Protein AF-A0ABD0MR21-F1 (afdb_monomer)

Secondary structure (DSSP, 8-state):
-TTS---HHHHHHHHHHHHHS--S--B---TTS---HHHHHHHHHHHTSTT----B-

Structure (mmCIF, N/CA/C/O backbone):
data_AF-A0ABD0MR21-F1
#
_entry.id   AF-A0ABD0MR21-F1
#
loop_
_atom_site.group_PDB
_atom_site.id
_atom_site.type_symbol
_atom_site.label_atom_id
_atom_site.label_alt_id
_atom_site.label_comp_id
_atom_site.label_asym_id
_atom_site.label_entity_id
_atom_site.label_seq_id
_atom_site.pdbx_PDB_ins_code
_atom_site.Cartn_x
_atom_site.Cartn_y
_atom_site.Cartn_z
_atom_site.occupancy
_atom_site.B_iso_or_equiv
_atom_site.auth_seq_id
_atom_site.auth_comp_id
_atom_site.auth_asym_id
_atom_site.auth_atom_id
_atom_site.pdbx_PDB_model_num
ATOM 1 N N . LEU A 1 1 ? -2.762 -8.477 -6.988 1.00 89.94 1 LEU A N 1
ATOM 2 C CA . LEU A 1 1 ? -3.092 -9.241 -5.760 1.00 89.94 1 LEU A CA 1
ATOM 3 C C . LEU A 1 1 ? -4.605 -9.234 -5.533 1.00 89.94 1 LEU A C 1
ATOM 5 O O . LEU A 1 1 ? -5.071 -9.051 -4.417 1.00 89.94 1 LEU A O 1
ATOM 9 N N . ARG A 1 2 ? -5.382 -9.440 -6.596 1.00 93.44 2 ARG A N 1
ATOM 10 C CA . ARG A 1 2 ? -6.837 -9.351 -6.559 1.00 93.44 2 ARG A CA 1
ATOM 11 C C . ARG A 1 2 ? -7.432 -10.632 -5.971 1.00 93.44 2 ARG A C 1
ATOM 13 O O . ARG A 1 2 ? -6.876 -11.699 -6.218 1.00 93.44 2 ARG A O 1
ATOM 20 N N . ASP A 1 3 ? -8.505 -10.523 -5.191 1.00 93.50 3 ASP A N 1
ATOM 21 C CA . ASP A 1 3 ? -9.246 -11.673 -4.638 1.00 93.50 3 ASP A CA 1
ATOM 22 C C . ASP A 1 3 ? -8.357 -12.667 -3.845 1.00 93.50 3 ASP A C 1
ATOM 24 O O . ASP A 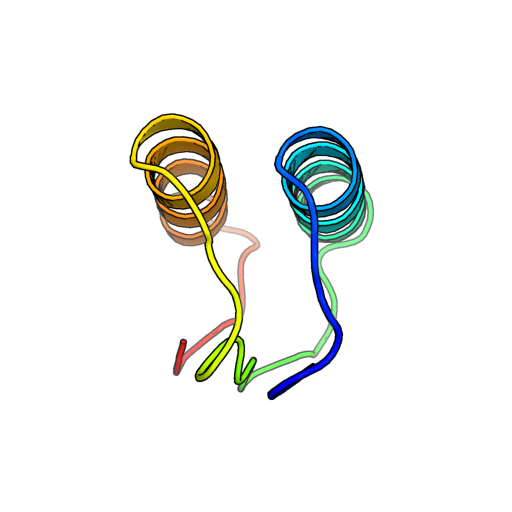1 3 ? -8.603 -13.869 -3.793 1.00 93.50 3 ASP A O 1
ATOM 28 N N . CYS A 1 4 ? -7.291 -12.169 -3.205 1.00 94.69 4 CYS A N 1
ATOM 29 C CA . CYS A 1 4 ? -6.281 -12.983 -2.513 1.00 94.69 4 CYS A CA 1
ATOM 30 C C . CYS A 1 4 ? -6.568 -13.182 -1.015 1.00 94.69 4 CYS A C 1
ATOM 32 O O . CYS A 1 4 ? -5.719 -13.704 -0.293 1.00 94.69 4 CYS A O 1
ATOM 34 N N . SER A 1 5 ? -7.736 -12.752 -0.526 1.00 93.06 5 SER A N 1
ATOM 35 C CA . SER A 1 5 ? -8.086 -12.770 0.903 1.00 93.06 5 SER A CA 1
ATOM 36 C C . SER A 1 5 ? -7.046 -12.067 1.791 1.00 93.06 5 SER A C 1
ATOM 38 O O . SER A 1 5 ? -6.733 -12.530 2.889 1.00 93.06 5 SER A O 1
ATOM 40 N N . ILE A 1 6 ? -6.499 -10.939 1.318 1.00 92.19 6 ILE A N 1
ATOM 41 C CA . ILE A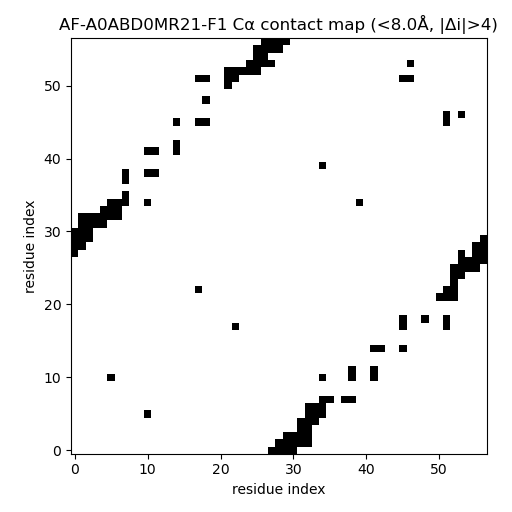 1 6 ? -5.539 -10.136 2.084 1.00 92.19 6 ILE A CA 1
ATOM 42 C C . ILE A 1 6 ? -6.193 -9.641 3.373 1.00 92.19 6 ILE A C 1
ATOM 44 O O . ILE A 1 6 ? -7.175 -8.899 3.365 1.00 92.19 6 ILE A O 1
ATOM 48 N N . THR A 1 7 ? -5.595 -10.039 4.488 1.00 89.50 7 THR A N 1
ATOM 49 C CA . THR A 1 7 ? -5.918 -9.553 5.827 1.00 89.50 7 THR A CA 1
ATOM 50 C C . THR A 1 7 ? -5.232 -8.218 6.106 1.00 89.50 7 THR A C 1
ATOM 52 O O . THR A 1 7 ? -4.247 -7.844 5.471 1.00 89.50 7 THR A O 1
ATOM 55 N N . GLU A 1 8 ? -5.693 -7.517 7.138 1.00 87.62 8 GLU A N 1
ATOM 56 C CA . GLU A 1 8 ? -5.090 -6.263 7.600 1.00 87.62 8 GLU A CA 1
ATOM 57 C C . GLU A 1 8 ? -3.590 -6.400 7.917 1.00 87.62 8 GLU A C 1
ATOM 59 O O . GLU A 1 8 ? -2.781 -5.579 7.487 1.00 87.62 8 GLU A O 1
ATOM 64 N N . LYS A 1 9 ? -3.191 -7.493 8.582 1.00 90.31 9 LYS A N 1
ATOM 65 C CA . LYS A 1 9 ? -1.781 -7.782 8.887 1.00 90.31 9 LYS A CA 1
ATOM 66 C C . LYS A 1 9 ? -0.944 -7.956 7.618 1.00 90.31 9 LYS A C 1
ATOM 68 O O . LYS A 1 9 ? 0.182 -7.472 7.551 1.00 90.31 9 LYS A O 1
ATOM 73 N N . GLN A 1 10 ? -1.485 -8.641 6.611 1.00 91.94 10 GLN A N 1
ATOM 74 C CA . GLN A 1 10 ? -0.808 -8.830 5.326 1.00 91.94 10 GLN A CA 1
ATOM 75 C C . GLN A 1 10 ? -0.728 -7.522 4.533 1.00 91.94 10 GLN A C 1
ATOM 77 O O . GLN A 1 10 ? 0.301 -7.267 3.914 1.00 91.94 10 GLN A O 1
ATOM 82 N N . CYS A 1 11 ? -1.755 -6.668 4.604 1.00 92.88 11 CYS A N 1
ATOM 83 C CA . CYS A 1 11 ? -1.718 -5.327 4.021 1.00 92.88 11 CYS A CA 1
ATOM 84 C C . CYS A 1 11 ? -0.591 -4.487 4.639 1.00 92.88 11 CYS A C 1
ATOM 86 O O . CYS A 1 11 ? 0.162 -3.851 3.910 1.00 92.88 11 CYS A O 1
ATOM 88 N N . LEU A 1 12 ? -0.417 -4.558 5.962 1.00 91.50 12 LEU A N 1
ATOM 89 C CA . LEU A 1 12 ? 0.680 -3.905 6.685 1.00 91.50 12 LEU A CA 1
ATOM 90 C C . LEU A 1 12 ? 2.057 -4.379 6.200 1.00 91.50 12 LEU A C 1
ATOM 92 O O . LEU A 1 12 ? 2.927 -3.561 5.898 1.00 91.50 12 LEU A O 1
ATOM 96 N N . ILE A 1 13 ? 2.241 -5.696 6.070 1.00 93.06 13 ILE A N 1
ATOM 97 C CA . ILE A 1 13 ? 3.480 -6.291 5.544 1.00 93.06 13 ILE A CA 1
ATOM 98 C C . ILE A 1 13 ? 3.738 -5.823 4.107 1.00 93.06 13 ILE A C 1
ATOM 100 O O . ILE A 1 13 ? 4.855 -5.412 3.794 1.00 93.06 13 ILE A O 1
ATOM 104 N N . LEU A 1 14 ? 2.710 -5.835 3.253 1.00 92.00 14 LEU A N 1
ATOM 105 C CA . LEU A 1 14 ? 2.792 -5.364 1.871 1.00 92.00 14 LEU A CA 1
ATOM 106 C C . LEU A 1 14 ? 3.244 -3.899 1.811 1.00 92.00 14 LEU A C 1
ATOM 108 O O . LEU A 1 14 ? 4.194 -3.580 1.100 1.00 92.00 14 LEU A O 1
ATOM 112 N N . THR A 1 15 ? 2.622 -3.015 2.592 1.00 91.62 15 THR A N 1
ATOM 113 C CA . THR A 1 15 ? 3.001 -1.595 2.634 1.00 91.62 15 THR A CA 1
ATOM 114 C C . THR A 1 15 ? 4.418 -1.376 3.156 1.00 91.62 15 THR A C 1
ATOM 116 O O . THR A 1 15 ? 5.143 -0.549 2.609 1.00 91.62 15 THR A O 1
ATOM 119 N N . SER A 1 16 ? 4.861 -2.146 4.154 1.00 91.62 16 SER A N 1
ATOM 120 C CA . SER A 1 16 ? 6.243 -2.085 4.648 1.00 91.62 16 SER A CA 1
ATOM 121 C C . SER A 1 16 ? 7.251 -2.524 3.586 1.00 91.62 16 SER A C 1
ATOM 123 O O . SER A 1 16 ? 8.293 -1.888 3.434 1.00 91.62 16 SER A O 1
ATOM 125 N N . ALA A 1 17 ? 6.932 -3.565 2.811 1.00 91.56 17 ALA A N 1
ATOM 126 C CA . ALA A 1 17 ? 7.773 -4.013 1.705 1.00 91.56 17 ALA A CA 1
ATOM 127 C C . ALA A 1 17 ? 7.882 -2.945 0.604 1.00 91.56 17 ALA A C 1
ATOM 129 O O . ALA A 1 17 ? 8.984 -2.681 0.127 1.00 91.56 17 ALA A O 1
ATOM 130 N N . LEU A 1 18 ? 6.768 -2.286 0.258 1.00 91.00 18 LEU A N 1
ATOM 131 C CA . LEU A 1 18 ? 6.748 -1.198 -0.727 1.00 91.00 18 LEU A CA 1
ATOM 132 C C . LEU A 1 18 ? 7.595 0.010 -0.295 1.00 91.00 18 LEU A C 1
ATOM 134 O O . LEU A 1 18 ? 8.250 0.611 -1.141 1.00 91.00 18 LEU A O 1
ATOM 138 N N . LYS A 1 19 ? 7.614 0.349 1.004 1.00 88.50 19 LYS A N 1
ATOM 139 C CA . LYS A 1 19 ? 8.462 1.432 1.543 1.00 88.50 19 LYS A CA 1
ATOM 140 C C . LYS A 1 19 ? 9.938 1.048 1.602 1.00 88.50 19 LYS A C 1
ATOM 142 O O . LYS A 1 19 ? 10.793 1.829 1.208 1.00 88.50 19 LYS A O 1
ATOM 147 N N . SER A 1 20 ? 10.243 -0.145 2.114 1.00 88.81 20 SER A N 1
ATOM 148 C CA . SER A 1 20 ? 11.629 -0.585 2.324 1.00 88.81 20 SER A CA 1
ATOM 149 C C . SER A 1 20 ? 12.369 -0.865 1.020 1.00 88.81 20 SER A C 1
ATOM 151 O O . SER A 1 20 ? 13.593 -0.768 0.982 1.00 88.81 20 SER A O 1
ATOM 153 N N . ASN A 1 21 ? 11.645 -1.264 -0.021 1.00 84.25 21 ASN A N 1
ATOM 154 C CA . ASN A 1 21 ? 12.195 -1.486 -1.343 1.00 84.25 21 ASN A CA 1
ATOM 155 C C . ASN A 1 21 ? 11.287 -0.771 -2.345 1.00 84.25 21 ASN A C 1
ATOM 157 O O . ASN A 1 21 ? 10.342 -1.400 -2.834 1.00 84.25 21 ASN A O 1
ATOM 161 N N . PRO A 1 22 ? 11.523 0.532 -2.610 1.00 76.94 22 PRO A N 1
ATOM 162 C CA . PRO A 1 22 ? 10.740 1.305 -3.564 1.00 76.94 22 PRO A CA 1
ATOM 163 C C . PRO A 1 22 ? 10.848 0.653 -4.940 1.00 76.94 22 PRO A C 1
ATOM 165 O O . PRO A 1 22 ? 11.792 0.854 -5.709 1.00 76.94 22 PRO A O 1
ATOM 168 N N . SER A 1 23 ? 9.879 -0.217 -5.203 1.00 74.19 23 SER A N 1
ATOM 169 C CA . SER A 1 23 ? 9.922 -1.110 -6.343 1.00 74.19 23 SER A CA 1
ATOM 170 C C . SER A 1 23 ? 9.701 -0.327 -7.635 1.00 74.19 23 SER A C 1
ATOM 172 O O . SER A 1 23 ? 9.183 0.791 -7.647 1.00 74.19 23 SER A O 1
ATOM 174 N N . HIS A 1 24 ? 10.044 -0.936 -8.765 1.00 86.31 24 HIS A N 1
ATOM 175 C CA . HIS A 1 24 ? 9.661 -0.391 -10.066 1.00 86.31 24 HIS A CA 1
ATOM 176 C C . HIS A 1 24 ? 8.164 -0.575 -10.376 1.00 86.31 24 HIS A C 1
ATOM 178 O O . HIS A 1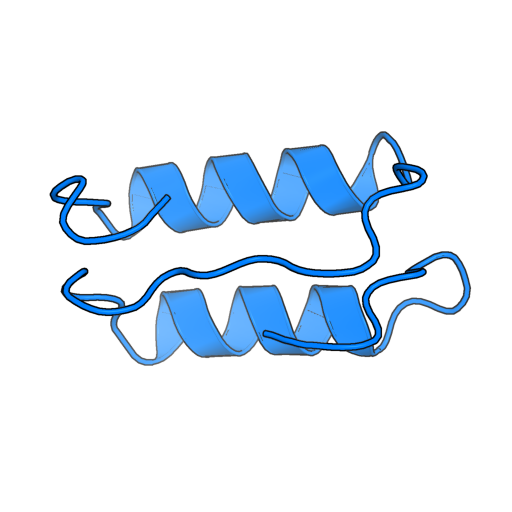 24 ? 7.735 -0.181 -11.459 1.00 86.31 24 HIS A O 1
ATOM 184 N N . LEU A 1 25 ? 7.378 -1.139 -9.449 1.00 91.12 25 LEU A N 1
ATOM 185 C CA . LEU A 1 25 ? 5.953 -1.399 -9.616 1.00 91.12 25 LEU A CA 1
ATOM 186 C C . LEU A 1 25 ? 5.192 -0.098 -9.888 1.00 91.12 25 LEU A C 1
ATOM 188 O O . LEU A 1 25 ? 5.277 0.856 -9.116 1.00 91.12 25 LEU A O 1
ATOM 192 N N . ARG A 1 26 ? 4.464 -0.087 -11.007 1.00 92.94 26 ARG A N 1
ATOM 193 C CA . ARG A 1 26 ? 3.629 1.034 -11.459 1.00 92.94 26 ARG A CA 1
ATOM 194 C C . ARG A 1 26 ? 2.150 0.831 -11.186 1.00 92.94 26 ARG A C 1
ATOM 196 O O . ARG A 1 26 ? 1.439 1.800 -10.961 1.00 92.94 26 ARG A O 1
ATOM 203 N N . GLU A 1 27 ? 1.702 -0.415 -11.156 1.00 93.69 27 GLU A N 1
ATOM 204 C CA . GLU A 1 27 ? 0.300 -0.753 -10.949 1.00 93.69 27 GLU A CA 1
ATOM 205 C C . GLU A 1 27 ? 0.178 -1.846 -9.886 1.00 93.69 27 GLU A C 1
ATOM 207 O O . GLU A 1 27 ? 0.935 -2.821 -9.897 1.00 93.69 27 GLU A O 1
ATOM 212 N N . LEU A 1 28 ? -0.776 -1.697 -8.970 1.00 92.88 28 LEU A N 1
ATOM 213 C CA . LEU A 1 28 ? -1.066 -2.679 -7.930 1.00 92.88 28 LEU A CA 1
ATOM 214 C C . LEU A 1 28 ? -2.577 -2.857 -7.782 1.00 92.88 28 LEU A C 1
ATOM 216 O O . LEU A 1 28 ? -3.225 -2.043 -7.156 1.00 92.88 28 LEU A O 1
ATOM 220 N N . ASP A 1 29 ? -3.132 -3.958 -8.289 1.00 94.00 29 ASP A N 1
ATOM 221 C CA . ASP A 1 29 ? -4.553 -4.276 -8.085 1.00 94.00 29 ASP A CA 1
ATOM 222 C C . ASP A 1 29 ? -4.754 -5.059 -6.775 1.00 94.00 29 ASP A C 1
ATOM 224 O O . ASP A 1 29 ? -4.247 -6.183 -6.620 1.00 94.00 29 ASP A O 1
ATOM 228 N N . LEU A 1 30 ? -5.495 -4.465 -5.836 1.00 93.38 30 LEU A N 1
ATOM 229 C CA . LEU A 1 30 ? -5.934 -5.074 -4.573 1.00 93.38 30 LEU A CA 1
ATOM 230 C C . LEU A 1 30 ? -7.453 -5.294 -4.505 1.00 93.38 30 LEU A C 1
ATOM 232 O O . LEU A 1 30 ? -7.979 -5.614 -3.434 1.00 93.38 30 LEU A O 1
ATOM 236 N N . GLY A 1 31 ? -8.161 -5.168 -5.625 1.00 92.31 31 GLY A N 1
ATOM 237 C CA . GLY A 1 31 ? -9.600 -5.379 -5.718 1.00 92.31 31 GLY A CA 1
ATOM 238 C C . GLY A 1 31 ? -10.033 -6.748 -5.192 1.00 92.31 31 GLY A C 1
ATOM 239 O O . GLY A 1 31 ? -9.273 -7.717 -5.199 1.00 92.31 31 GLY A O 1
ATOM 240 N N . GLY A 1 32 ? -11.258 -6.826 -4.675 1.00 91.69 32 GLY A N 1
ATOM 241 C CA . GLY A 1 32 ? -11.803 -8.082 -4.154 1.00 91.69 32 G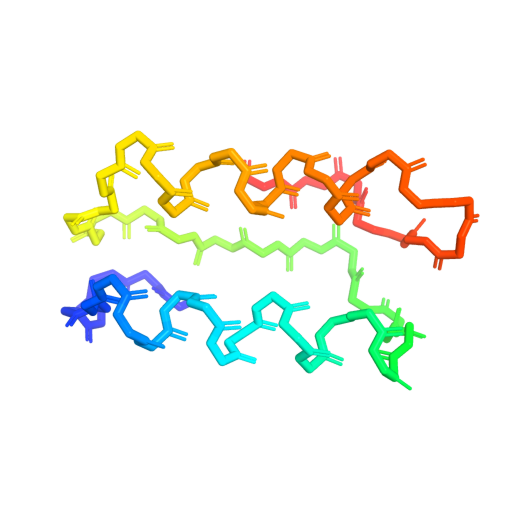LY A CA 1
ATOM 242 C C . GLY A 1 32 ? -11.187 -8.566 -2.833 1.00 91.69 32 GLY A C 1
ATOM 243 O O . GLY A 1 32 ? -11.601 -9.585 -2.286 1.00 91.69 32 GLY A O 1
ATOM 244 N N . ASN A 1 33 ? -10.234 -7.823 -2.261 1.00 92.31 33 ASN A N 1
ATOM 245 C CA . ASN A 1 33 ? -9.782 -8.043 -0.890 1.00 92.31 33 ASN A CA 1
ATOM 246 C C . ASN A 1 33 ? -10.574 -7.171 0.088 1.00 92.31 33 ASN A C 1
ATOM 248 O O . ASN A 1 33 ? -10.910 -6.025 -0.204 1.00 92.31 33 ASN A O 1
ATOM 252 N N . GLN A 1 34 ? -10.810 -7.689 1.292 1.00 89.56 34 GLN A N 1
ATOM 253 C CA . GLN A 1 34 ? -11.483 -6.954 2.366 1.00 89.56 34 GLN A CA 1
ATOM 254 C C . GLN A 1 34 ? -10.492 -6.070 3.137 1.00 89.56 34 GLN A C 1
ATOM 256 O O . GLN A 1 34 ? -10.224 -6.279 4.323 1.00 89.56 34 GLN A O 1
ATOM 261 N N . ILE A 1 35 ? -9.919 -5.080 2.451 1.00 88.81 35 ILE A N 1
ATOM 262 C CA . ILE A 1 35 ? -8.985 -4.128 3.060 1.00 88.81 35 ILE A CA 1
ATOM 263 C C . ILE A 1 35 ? -9.785 -3.076 3.832 1.00 88.81 35 ILE A C 1
ATOM 265 O O . ILE A 1 35 ? -10.531 -2.290 3.256 1.00 88.81 35 ILE A O 1
ATOM 269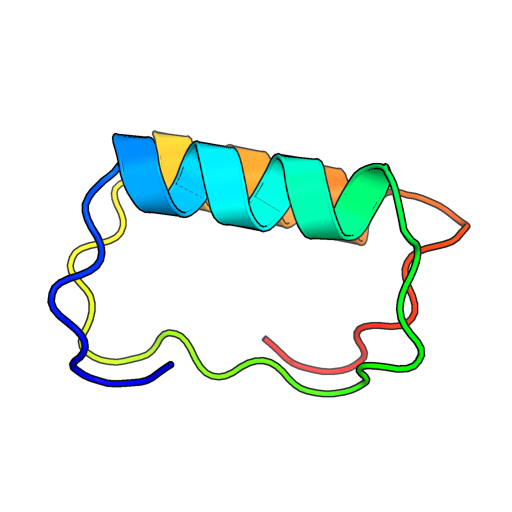 N N . LYS A 1 36 ? -9.631 -3.066 5.159 1.00 89.88 36 LYS A N 1
ATOM 270 C CA . LYS A 1 36 ? -10.251 -2.067 6.044 1.00 89.88 36 LYS A CA 1
ATOM 271 C C . LYS A 1 36 ? -9.580 -0.696 5.903 1.00 89.88 36 LYS A C 1
ATOM 273 O O . LYS A 1 36 ? -8.462 -0.595 5.402 1.00 89.88 36 LYS A O 1
ATOM 278 N N . ASN A 1 37 ? -10.214 0.347 6.448 1.00 91.00 37 ASN A N 1
ATOM 279 C CA . ASN A 1 37 ? -9.693 1.723 6.429 1.00 91.00 37 ASN A CA 1
ATOM 280 C C . ASN A 1 37 ? -8.250 1.850 6.938 1.00 91.00 37 ASN A C 1
ATOM 282 O O . ASN A 1 37 ? -7.485 2.641 6.403 1.00 91.00 37 ASN A O 1
ATOM 286 N N . THR A 1 38 ? -7.857 1.069 7.942 1.00 88.25 38 THR A N 1
ATOM 287 C CA . THR A 1 38 ? -6.477 1.033 8.451 1.00 88.25 38 THR A CA 1
ATOM 288 C C . THR A 1 38 ? -5.480 0.597 7.375 1.00 88.25 38 THR A C 1
ATOM 290 O O . THR A 1 38 ? -4.478 1.274 7.158 1.00 88.25 38 THR A O 1
ATOM 293 N N . GLY A 1 39 ? -5.785 -0.470 6.632 1.00 89.75 39 GLY A N 1
ATOM 294 C CA . GLY A 1 39 ? -4.980 -0.921 5.494 1.00 89.75 39 GLY A CA 1
ATOM 295 C C . GLY A 1 39 ? -4.921 0.111 4.364 1.00 89.75 39 GLY A C 1
ATOM 296 O O . GLY A 1 39 ? -3.848 0.367 3.822 1.00 89.75 39 GLY A O 1
ATOM 297 N N . VAL A 1 40 ? -6.047 0.769 4.065 1.00 90.25 40 VAL A N 1
ATOM 298 C CA . VAL A 1 40 ? -6.103 1.858 3.073 1.00 90.25 40 VAL A CA 1
ATOM 299 C C . VAL A 1 40 ? -5.237 3.045 3.501 1.00 90.25 40 VAL A C 1
ATOM 301 O O . VAL A 1 40 ? -4.479 3.564 2.688 1.00 90.25 40 VAL A O 1
ATOM 304 N N . ASN A 1 41 ? -5.269 3.440 4.776 1.00 92.94 41 ASN A N 1
ATOM 305 C CA . ASN A 1 41 ? -4.426 4.521 5.292 1.00 92.94 41 ASN A CA 1
ATOM 306 C C . ASN A 1 41 ? -2.934 4.211 5.110 1.00 92.94 41 ASN A C 1
ATOM 308 O O . ASN A 1 41 ? -2.182 5.073 4.660 1.00 92.94 41 ASN A O 1
ATOM 312 N N . HIS A 1 42 ? -2.513 2.971 5.375 1.00 91.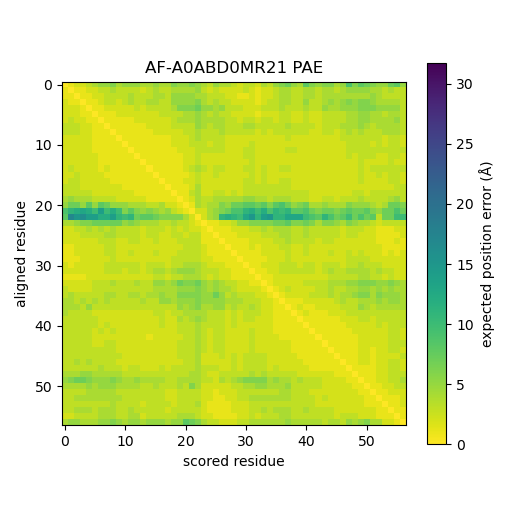62 42 HIS A N 1
ATOM 313 C CA . HIS A 1 42 ? -1.129 2.559 5.138 1.00 91.62 42 HIS A CA 1
ATOM 314 C C . HIS A 1 42 ? -0.737 2.628 3.657 1.00 91.62 42 HIS A C 1
ATOM 316 O O . HIS A 1 42 ? 0.377 3.049 3.348 1.00 91.62 42 HIS A O 1
ATOM 322 N N . LEU A 1 43 ? -1.638 2.256 2.742 1.00 91.56 43 LEU A N 1
ATOM 323 C CA . LEU A 1 43 ? -1.414 2.392 1.298 1.00 91.56 43 LEU A CA 1
ATOM 324 C C . LEU A 1 43 ? -1.316 3.868 0.886 1.00 91.56 43 LEU A C 1
ATOM 326 O O . LEU A 1 43 ? -0.402 4.234 0.153 1.00 91.56 43 LEU A O 1
ATOM 330 N N . CYS A 1 44 ? -2.178 4.737 1.418 1.00 91.62 44 CYS A N 1
ATOM 331 C CA . CYS A 1 44 ? -2.092 6.183 1.203 1.00 91.62 44 CYS A CA 1
ATOM 332 C C . CYS A 1 44 ? -0.751 6.760 1.674 1.00 91.62 44 CYS A C 1
ATOM 334 O O . CYS A 1 44 ? -0.186 7.618 1.000 1.00 91.62 44 CYS A O 1
ATOM 336 N N . ASP A 1 45 ? -0.215 6.288 2.800 1.00 92.12 45 ASP A N 1
ATOM 337 C CA . ASP A 1 45 ? 1.103 6.716 3.275 1.00 92.12 45 ASP A CA 1
ATOM 338 C C . ASP A 1 45 ? 2.236 6.254 2.353 1.00 92.12 45 ASP A C 1
ATOM 340 O O . ASP A 1 45 ? 3.239 6.952 2.240 1.00 92.12 45 ASP A O 1
ATOM 344 N N . VAL A 1 46 ? 2.101 5.093 1.700 1.00 91.31 46 VAL A N 1
ATOM 345 C CA . VAL A 1 46 ? 3.047 4.654 0.658 1.00 91.31 46 VAL A CA 1
ATOM 346 C C . VAL A 1 46 ? 2.981 5.590 -0.544 1.00 91.31 46 VAL A C 1
ATOM 348 O O . VAL A 1 46 ? 4.021 6.020 -1.020 1.00 91.31 46 VAL A O 1
ATOM 351 N N . LEU A 1 47 ? 1.782 5.939 -1.014 1.00 90.44 47 LEU A N 1
ATOM 352 C CA . LEU A 1 47 ? 1.601 6.806 -2.187 1.00 90.44 47 LEU A CA 1
ATOM 353 C C . LEU A 1 47 ? 2.099 8.241 -1.969 1.00 90.44 47 LEU A C 1
ATOM 355 O O . LEU A 1 47 ? 2.423 8.932 -2.930 1.00 90.44 47 LEU A O 1
ATOM 359 N N . LYS A 1 48 ? 2.162 8.697 -0.715 1.00 91.00 48 LYS A N 1
ATOM 360 C CA . LYS A 1 48 ? 2.743 9.998 -0.349 1.00 91.00 48 LYS A CA 1
ATOM 361 C C . LYS A 1 48 ? 4.272 9.990 -0.306 1.00 91.00 48 LYS A C 1
ATOM 363 O O . LYS A 1 48 ? 4.868 11.062 -0.230 1.00 91.00 48 LYS A O 1
ATOM 368 N N . ASP A 1 49 ? 4.906 8.820 -0.303 1.00 89.62 49 ASP A N 1
ATOM 369 C CA . ASP A 1 49 ? 6.362 8.716 -0.305 1.00 89.62 49 ASP A CA 1
ATOM 370 C C . ASP A 1 49 ? 6.918 9.171 -1.661 1.00 89.62 49 ASP A C 1
ATOM 372 O O . ASP A 1 49 ? 6.480 8.700 -2.710 1.00 89.62 49 ASP A O 1
ATOM 376 N N . SER A 1 50 ? 7.912 10.061 -1.657 1.00 89.81 50 SER A N 1
ATOM 377 C CA . SER A 1 50 ? 8.514 10.591 -2.887 1.00 89.81 50 SER A CA 1
ATOM 378 C C . SER A 1 50 ? 9.244 9.534 -3.719 1.00 89.81 50 SER A C 1
ATOM 380 O O . SER A 1 50 ? 9.510 9.754 -4.899 1.00 89.81 50 SER A O 1
ATOM 382 N N . HIS A 1 51 ? 9.599 8.398 -3.118 1.00 89.00 51 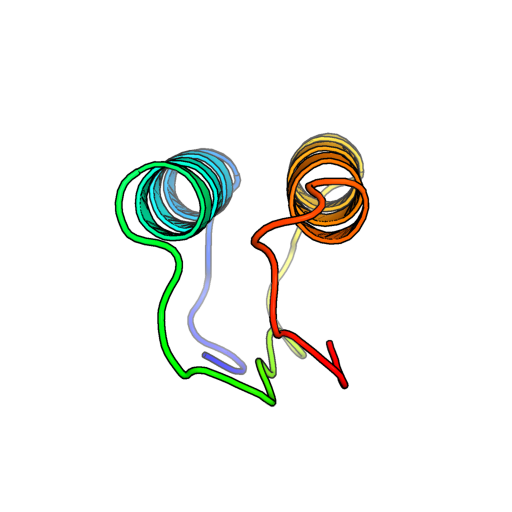HIS A N 1
ATOM 383 C CA . HIS A 1 51 ? 10.217 7.269 -3.809 1.00 89.00 51 HIS A CA 1
ATOM 384 C C . HIS A 1 51 ? 9.182 6.283 -4.353 1.00 89.00 51 HIS A C 1
ATOM 386 O O . HIS A 1 51 ? 9.556 5.356 -5.080 1.00 89.00 51 HIS A O 1
ATOM 392 N N . CYS A 1 52 ? 7.900 6.454 -4.014 1.00 90.69 52 CYS A N 1
ATOM 393 C CA . CYS A 1 52 ? 6.837 5.634 -4.561 1.00 90.69 52 CYS A CA 1
ATOM 394 C C . CYS A 1 52 ? 6.696 5.898 -6.058 1.00 90.69 52 CYS A C 1
ATOM 396 O O . CYS A 1 52 ? 6.658 7.038 -6.513 1.00 90.69 52 CYS A O 1
ATOM 398 N N . LYS 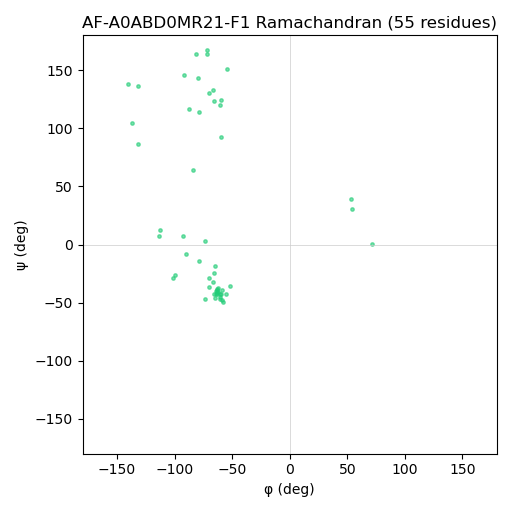A 1 53 ? 6.619 4.815 -6.829 1.00 91.56 53 LYS A N 1
ATOM 399 C CA . LYS A 1 53 ? 6.450 4.871 -8.283 1.00 91.56 53 LYS A CA 1
ATO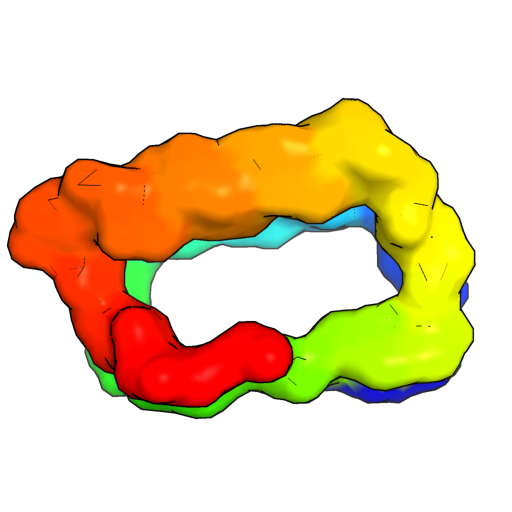M 400 C C . LYS A 1 53 ? 5.104 4.313 -8.731 1.00 91.56 53 LYS A C 1
ATOM 402 O O . LYS A 1 53 ? 4.905 4.147 -9.925 1.00 91.56 53 LYS A O 1
ATOM 407 N N . LEU A 1 54 ? 4.208 3.989 -7.798 1.00 91.31 54 LEU A N 1
ATOM 408 C CA . LEU A 1 54 ? 2.870 3.529 -8.148 1.00 91.31 54 LEU A CA 1
ATOM 409 C C . LEU A 1 54 ? 2.106 4.670 -8.817 1.00 91.31 54 LEU A C 1
ATOM 411 O O . LEU A 1 54 ? 1.951 5.750 -8.257 1.00 91.31 54 LEU A O 1
ATOM 415 N N . GLU A 1 55 ? 1.629 4.395 -10.019 1.00 90.81 55 GLU A N 1
ATOM 416 C CA . GLU A 1 55 ? 0.805 5.282 -10.832 1.00 90.81 55 GLU A CA 1
ATOM 417 C C . GLU A 1 55 ? -0.675 4.887 -10.717 1.00 90.81 55 GLU A C 1
ATOM 419 O O . GLU A 1 55 ? -1.554 5.735 -10.872 1.00 90.81 55 GLU A O 1
ATOM 424 N N . ARG A 1 56 ? -0.967 3.607 -10.422 1.00 89.81 56 ARG A N 1
ATOM 425 C CA . ARG A 1 56 ? -2.331 3.080 -10.253 1.00 89.81 56 ARG A CA 1
ATOM 426 C C . ARG A 1 56 ? -2.421 2.080 -9.099 1.00 89.81 56 ARG A C 1
ATOM 428 O O . ARG A 1 56 ? -1.556 1.214 -8.948 1.00 89.81 56 ARG A O 1
ATOM 435 N N . LEU A 1 57 ? -3.496 2.196 -8.325 1.00 88.56 57 LEU A N 1
ATOM 436 C CA . LEU A 1 57 ? -3.876 1.334 -7.204 1.00 88.56 57 LEU A CA 1
ATOM 437 C C . LEU A 1 57 ? -5.361 0.976 -7.328 1.00 88.56 57 LEU A C 1
ATOM 439 O O . LEU A 1 57 ? -6.129 1.894 -7.698 1.00 88.56 57 LEU A O 1
#

Nearest PDB structures (foldseek):
  8ej4-assembly1_C  TM=8.546E-01  e=4.383E-02  Homo sapiens
  2bex-assembly1_A  TM=8.433E-01  e=1.312E-01  Homo sapiens

InterPro domains:
  IPR032675 Leucine-rich repeat domain superfamily [G3DSA:3.80.10.10] (1-57)
  IPR051261 NOD-like receptor [PTHR24106] (1-57)

Mean predicted aligned error: 2.89 Å

Organism: Cirrhinus mrigala (NCBI:txid683832)

Foldseek 3Di:
DELPQDDQVNLLVVLVVCVVDVDCDAEDDHHNYPHDPSSVVSVVVSVPDPSHNHNYD

Sequence (57 aa):
LRDCSITEKQCLILTSALKSNPSHLRELDLGGNQIKNTGVNHLCDVLKDSHCKLERL

Radius of gyration: 10.52 Å; Cα contacts (8 Å, |Δi|>4): 69; chains: 1; bounding box: 24×24×20 Å

Solvent-accessible surface area (backbone atoms only — not comparable to full-atom values): 3302 Å² total; per-residue (Å²): 96,55,62,63,70,47,44,56,71,53,41,49,53,52,41,50,49,48,65,77,47,57,48,90,53,38,68,49,54,54,54,78,31,76,64,46,71,70,37,51,50,48,47,52,58,43,67,68,37,89,67,48,51,64,80,45,110

pLDDT: mean 90.46, std 3.43, range [74.19, 94.69]